Protein AF-W1XV60-F1 (afdb_monomer)

Structure (mmCIF, N/CA/C/O backbone):
data_AF-W1XV60-F1
#
_entry.id   AF-W1XV60-F1
#
loop_
_atom_site.group_PDB
_atom_site.id
_atom_site.type_symbol
_atom_site.label_atom_id
_atom_site.label_alt_id
_atom_site.label_comp_id
_atom_site.label_asym_id
_atom_site.label_entity_id
_atom_site.label_seq_id
_atom_site.pdbx_PDB_ins_code
_atom_site.Cartn_x
_atom_site.Cartn_y
_atom_site.Cartn_z
_atom_site.occupancy
_atom_site.B_iso_or_equiv
_atom_site.auth_seq_id
_atom_site.auth_comp_id
_atom_site.auth_asym_id
_atom_site.auth_atom_id
_atom_site.pdbx_PDB_model_num
ATOM 1 N N . ASP A 1 1 ? 16.098 1.272 -16.309 1.00 52.53 1 ASP A N 1
ATOM 2 C CA . ASP A 1 1 ? 15.803 2.420 -15.439 1.00 52.53 1 ASP A CA 1
ATOM 3 C C . ASP A 1 1 ? 15.064 3.522 -16.203 1.00 52.53 1 ASP A C 1
ATOM 5 O O . ASP A 1 1 ? 14.846 3.349 -17.403 1.00 52.53 1 ASP A O 1
ATOM 9 N N . LEU A 1 2 ? 14.637 4.602 -15.540 1.00 50.19 2 LEU A N 1
ATOM 10 C CA . LEU A 1 2 ? 14.174 5.832 -16.197 1.00 50.19 2 LEU A CA 1
ATOM 11 C C . LEU A 1 2 ? 15.352 6.527 -16.908 1.00 50.19 2 LEU A C 1
ATOM 13 O O . LEU A 1 2 ? 15.192 6.957 -18.051 1.00 50.19 2 LEU A O 1
ATOM 17 N N . GLU A 1 3 ? 16.545 6.513 -16.296 1.00 51.53 3 GLU A N 1
ATOM 18 C CA . GLU A 1 3 ? 17.813 6.931 -16.913 1.00 51.53 3 GLU A CA 1
ATOM 19 C C . GLU A 1 3 ? 18.117 6.170 -18.213 1.00 51.53 3 GLU A C 1
ATOM 21 O O . GLU A 1 3 ? 18.435 6.790 -19.222 1.00 51.53 3 GLU A O 1
ATOM 26 N N . ASP A 1 4 ? 17.958 4.841 -18.248 1.00 58.47 4 ASP A N 1
ATOM 27 C CA . ASP A 1 4 ? 18.224 4.060 -19.473 1.00 58.47 4 ASP A CA 1
ATOM 28 C C . ASP A 1 4 ? 17.246 4.402 -20.607 1.00 58.47 4 ASP A C 1
ATOM 30 O O . ASP A 1 4 ? 17.591 4.327 -21.786 1.00 58.47 4 ASP A O 1
ATOM 34 N N . TYR A 1 5 ? 16.009 4.782 -20.265 1.00 60.25 5 TYR A N 1
ATOM 35 C CA . TYR A 1 5 ? 15.025 5.249 -21.242 1.00 60.25 5 TYR A CA 1
ATOM 36 C C . TYR A 1 5 ? 15.366 6.649 -21.760 1.00 60.25 5 TYR A C 1
ATOM 38 O O . TYR A 1 5 ? 15.217 6.910 -22.953 1.00 60.25 5 TYR A O 1
ATOM 46 N N . GLN A 1 6 ? 15.869 7.531 -20.894 1.00 68.62 6 GLN A N 1
ATOM 47 C CA . GLN A 1 6 ? 16.383 8.840 -21.300 1.00 68.62 6 GLN A CA 1
ATOM 48 C C . GLN A 1 6 ? 17.635 8.718 -22.170 1.00 68.62 6 GLN A C 1
ATOM 50 O O . GLN A 1 6 ? 17.761 9.433 -23.166 1.00 68.62 6 GLN A O 1
ATOM 55 N N . GLN A 1 7 ? 18.528 7.786 -21.842 1.00 67.50 7 GLN A N 1
ATOM 56 C CA . GLN A 1 7 ? 19.720 7.510 -22.631 1.00 67.50 7 GLN A CA 1
ATOM 57 C C . GLN A 1 7 ? 19.340 6.938 -24.000 1.00 67.50 7 GLN A C 1
ATOM 59 O O . GLN A 1 7 ? 19.842 7.412 -25.013 1.00 67.50 7 GLN A O 1
ATOM 64 N N . TRP A 1 8 ? 18.373 6.015 -24.054 1.00 6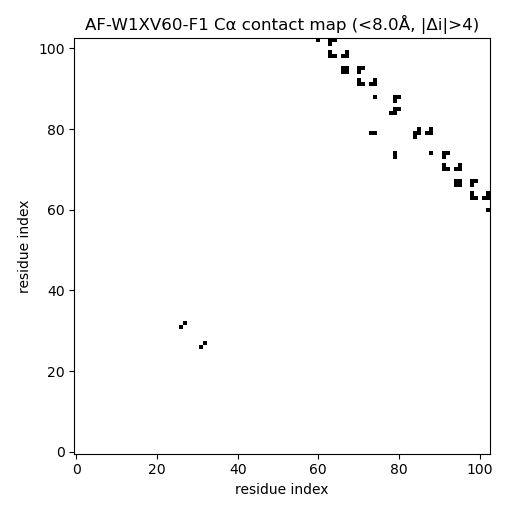9.69 8 TRP A N 1
ATOM 65 C CA . TRP A 1 8 ? 17.834 5.510 -25.319 1.00 69.69 8 TRP A CA 1
ATOM 66 C C . TRP A 1 8 ? 17.162 6.607 -26.149 1.00 69.69 8 TRP A C 1
ATOM 68 O O . TRP A 1 8 ? 17.441 6.705 -27.337 1.00 69.69 8 TRP A O 1
ATOM 78 N N . LEU A 1 9 ? 16.327 7.464 -25.550 1.00 66.38 9 LEU A N 1
ATOM 79 C CA . LEU A 1 9 ? 15.736 8.613 -26.249 1.00 66.38 9 LEU A CA 1
ATOM 80 C C . LEU A 1 9 ? 16.819 9.527 -26.824 1.00 66.38 9 LEU A C 1
ATOM 82 O O . LEU A 1 9 ? 16.723 9.944 -27.974 1.00 66.38 9 LEU A O 1
ATOM 86 N N . SER A 1 10 ? 17.868 9.785 -26.046 1.00 75.12 10 SER A N 1
ATOM 87 C CA . SER A 1 10 ? 19.003 10.601 -26.472 1.00 75.12 10 SER A CA 1
ATOM 88 C C . SER A 1 10 ? 19.787 9.942 -27.610 1.00 75.12 10 SER A C 1
ATOM 90 O O . SER A 1 10 ? 20.211 10.623 -28.541 1.00 75.12 10 SER A O 1
ATOM 92 N N . ASP A 1 11 ? 19.967 8.623 -27.568 1.00 70.44 11 ASP A N 1
ATOM 93 C CA . ASP A 1 11 ? 20.686 7.864 -28.593 1.00 70.44 11 ASP A CA 1
ATOM 94 C C . ASP A 1 11 ? 19.857 7.698 -29.878 1.00 70.44 11 ASP A C 1
ATOM 96 O O . ASP A 1 11 ? 20.413 7.779 -30.973 1.00 70.44 11 ASP A O 1
ATOM 100 N N . VAL A 1 12 ? 18.529 7.565 -29.771 1.00 68.88 12 VAL A N 1
ATOM 101 C CA . VAL A 1 12 ? 17.587 7.614 -30.904 1.00 68.88 12 VAL A CA 1
ATOM 102 C C . VAL A 1 12 ? 17.628 8.985 -31.568 1.00 68.88 12 VAL A C 1
ATOM 104 O O . VAL A 1 12 ? 17.787 9.071 -32.782 1.00 68.88 12 VAL A O 1
ATOM 107 N N . GLN A 1 13 ? 17.575 10.058 -30.780 1.00 68.31 13 GLN A N 1
ATOM 108 C CA . GLN A 1 13 ? 17.613 11.427 -31.291 1.00 68.31 13 GLN A CA 1
ATOM 109 C C . GLN A 1 13 ? 18.969 11.757 -31.938 1.00 68.31 13 GLN A C 1
ATOM 111 O O . GLN A 1 13 ? 19.035 12.432 -32.963 1.00 68.31 13 GLN A O 1
ATOM 116 N N . LYS A 1 14 ? 20.070 11.222 -31.393 1.00 71.25 14 LYS A N 1
ATOM 117 C CA . LYS A 1 14 ? 21.397 11.296 -32.025 1.00 71.25 14 LYS A CA 1
ATOM 118 C C . LYS A 1 14 ? 21.465 10.508 -33.329 1.00 71.25 14 LYS A C 1
ATOM 120 O O . LYS A 1 14 ? 22.116 10.970 -34.259 1.00 71.25 14 LYS A O 1
ATOM 125 N N . GLN A 1 15 ? 20.832 9.340 -33.403 1.00 63.16 15 GLN A N 1
ATOM 126 C CA . GLN A 1 15 ? 20.815 8.520 -34.613 1.00 63.16 15 GLN A CA 1
ATOM 127 C C . GLN A 1 15 ? 19.976 9.169 -35.728 1.00 63.16 15 GLN A C 1
ATOM 129 O O . GLN A 1 15 ? 20.401 9.134 -36.880 1.00 63.16 15 GLN A O 1
ATOM 134 N N . GLU A 1 16 ? 18.856 9.822 -35.393 1.00 61.28 16 GLU A N 1
ATOM 135 C CA . GLU A 1 16 ? 18.071 10.642 -36.333 1.00 61.28 16 GLU A CA 1
ATOM 136 C C . GLU A 1 16 ? 18.836 11.893 -36.798 1.00 61.28 16 GLU A C 1
ATOM 138 O O . GLU A 1 16 ? 18.784 12.244 -37.973 1.00 61.28 16 GLU A O 1
ATOM 143 N N . ASN A 1 17 ? 19.622 12.527 -35.922 1.00 60.06 17 ASN A N 1
ATOM 144 C CA . ASN A 1 17 ? 20.449 13.681 -36.297 1.00 60.06 17 ASN A CA 1
ATOM 145 C C . ASN A 1 17 ? 21.735 13.309 -37.067 1.00 60.06 17 ASN A C 1
ATOM 147 O O . ASN A 1 17 ? 22.366 14.184 -37.652 1.00 60.06 17 ASN A O 1
ATOM 151 N N . GLN A 1 18 ? 22.160 12.040 -37.063 1.00 57.50 18 GLN A N 1
ATOM 152 C CA . GLN A 1 18 ? 23.377 11.580 -37.752 1.00 57.50 18 GLN A CA 1
ATOM 153 C C . GLN A 1 18 ? 23.149 11.159 -39.209 1.00 57.50 18 GLN A C 1
ATOM 155 O O . GLN A 1 18 ? 24.119 10.921 -39.927 1.00 57.50 18 GLN A O 1
ATOM 160 N N . THR A 1 19 ? 21.901 11.075 -39.679 1.00 52.50 19 THR A N 1
ATOM 161 C CA . THR A 1 19 ? 21.607 10.731 -41.081 1.00 52.50 19 THR A CA 1
ATOM 162 C C . THR A 1 19 ? 21.943 11.828 -42.099 1.00 52.50 19 THR A C 1
ATOM 164 O O . THR A 1 19 ? 21.920 11.532 -43.292 1.00 52.50 19 THR A O 1
ATOM 167 N N . ASP A 1 20 ? 22.326 13.034 -41.660 1.00 53.81 20 ASP A N 1
ATOM 168 C CA . ASP A 1 20 ? 22.636 14.169 -42.546 1.00 53.81 20 ASP A CA 1
ATOM 169 C C . ASP A 1 20 ? 24.128 14.328 -42.924 1.00 53.81 20 ASP A C 1
ATOM 171 O O . ASP A 1 20 ? 24.431 15.049 -43.873 1.00 53.81 20 ASP A O 1
ATOM 175 N N . GLU A 1 21 ? 25.081 13.627 -42.285 1.00 52.25 21 GLU A N 1
ATOM 176 C CA . GLU A 1 21 ? 26.520 13.773 -42.597 1.00 52.25 21 GLU A CA 1
ATOM 177 C C . GLU A 1 21 ? 27.254 12.435 -42.874 1.00 52.25 21 GLU A C 1
ATOM 179 O O . GLU A 1 21 ? 27.743 11.750 -41.979 1.00 52.25 21 GLU A O 1
ATOM 184 N N . ALA A 1 22 ? 27.426 12.152 -44.174 1.00 45.09 22 ALA A N 1
ATOM 185 C CA . ALA A 1 22 ? 28.423 11.279 -44.826 1.00 45.09 22 ALA A CA 1
ATOM 186 C C . ALA A 1 22 ? 28.241 9.729 -44.835 1.00 45.09 22 ALA A C 1
ATOM 188 O O . ALA A 1 22 ? 27.803 9.110 -43.864 1.00 45.09 22 ALA A O 1
ATOM 189 N N . PRO A 1 23 ? 28.635 9.045 -45.942 1.00 51.44 23 PRO A N 1
ATOM 190 C CA . PRO A 1 23 ? 28.340 7.630 -46.160 1.00 51.44 23 PRO A CA 1
ATOM 191 C C . PRO A 1 23 ? 29.400 6.706 -45.532 1.00 51.44 23 PRO A C 1
ATOM 193 O O . PRO A 1 23 ? 30.561 6.692 -45.936 1.00 51.44 23 PRO A O 1
ATOM 196 N N . LYS A 1 24 ? 28.991 5.864 -44.575 1.00 48.97 24 LYS A N 1
ATOM 197 C CA . LYS A 1 24 ? 29.745 4.673 -44.138 1.00 48.97 24 LYS A CA 1
ATOM 198 C C . LYS A 1 24 ? 28.968 3.413 -44.524 1.00 48.97 24 LYS A C 1
ATOM 200 O O . LYS A 1 24 ? 27.953 3.093 -43.907 1.00 48.97 24 LYS A O 1
ATOM 205 N N . GLU A 1 25 ? 29.472 2.678 -45.515 1.00 48.69 25 GLU A N 1
ATOM 206 C CA . GLU A 1 25 ? 28.798 1.548 -46.185 1.00 48.69 25 GLU A CA 1
ATOM 207 C C . GLU A 1 25 ? 28.449 0.328 -45.310 1.00 48.69 25 GLU A C 1
ATOM 209 O O . GLU A 1 25 ? 27.769 -0.573 -45.782 1.00 48.69 25 GLU A O 1
ATOM 214 N N . ASN A 1 26 ? 28.814 0.283 -44.025 1.00 53.81 26 ASN A N 1
ATOM 215 C CA . ASN A 1 26 ? 28.497 -0.867 -43.162 1.00 53.81 26 ASN A CA 1
ATOM 216 C C . ASN A 1 26 ? 27.729 -0.535 -41.874 1.00 53.81 26 ASN A C 1
ATOM 218 O O . ASN A 1 26 ? 27.381 -1.447 -41.126 1.00 53.81 26 ASN A O 1
ATOM 222 N N . ALA A 1 27 ? 27.390 0.735 -41.629 1.00 53.47 27 ALA A N 1
ATOM 223 C CA . ALA A 1 27 ? 26.568 1.129 -40.476 1.00 53.47 27 ALA A CA 1
ATOM 224 C C . ALA A 1 27 ? 25.056 0.914 -40.712 1.00 53.47 27 ALA A C 1
ATOM 226 O O . ALA A 1 27 ? 24.283 0.815 -39.766 1.00 53.47 27 ALA A O 1
ATOM 227 N N . ASN A 1 28 ? 24.640 0.789 -41.977 1.00 56.28 28 ASN A N 1
ATOM 228 C CA . ASN A 1 28 ? 23.243 0.671 -42.408 1.00 56.28 28 ASN A CA 1
ATOM 229 C C . ASN A 1 28 ? 22.884 -0.720 -42.968 1.00 56.28 28 ASN A C 1
ATOM 231 O O . ASN A 1 28 ? 21.911 -0.862 -43.709 1.00 56.28 28 ASN A O 1
ATOM 235 N N . SER A 1 29 ? 23.654 -1.764 -42.640 1.00 65.75 29 SER A N 1
ATOM 236 C CA . SER A 1 29 ? 23.340 -3.114 -43.117 1.00 65.75 29 SER A CA 1
ATOM 237 C C . SER A 1 29 ? 22.057 -3.647 -42.460 1.00 65.75 29 SER A C 1
ATOM 239 O O . SER A 1 29 ? 21.775 -3.399 -41.284 1.00 65.75 29 SER A O 1
ATOM 241 N N . ALA A 1 30 ? 21.259 -4.415 -43.210 1.00 70.00 30 ALA A N 1
ATOM 242 C CA . ALA A 1 30 ? 20.044 -5.052 -42.687 1.00 70.00 30 ALA A CA 1
ATOM 243 C C . ALA A 1 30 ? 20.331 -5.937 -41.456 1.00 70.00 30 ALA A C 1
ATOM 245 O O . ALA A 1 30 ? 19.494 -6.057 -40.560 1.00 70.00 30 ALA A O 1
ATOM 246 N N . GLN A 1 31 ? 21.541 -6.500 -41.394 1.00 69.00 31 GLN A N 1
ATOM 247 C CA . GLN A 1 31 ? 22.035 -7.284 -40.269 1.00 69.00 31 GLN A CA 1
ATOM 248 C C . GLN A 1 31 ? 22.229 -6.420 -39.012 1.00 69.00 31 GLN A C 1
ATOM 250 O O . GLN A 1 31 ? 21.725 -6.781 -37.951 1.00 69.00 31 GLN A O 1
ATOM 255 N N . ALA A 1 32 ? 22.848 -5.239 -39.140 1.00 71.44 32 ALA A N 1
ATOM 256 C CA . ALA A 1 32 ? 23.024 -4.302 -38.028 1.00 71.44 32 ALA A CA 1
ATOM 257 C C . ALA A 1 32 ? 21.677 -3.845 -37.439 1.00 71.44 32 ALA A C 1
ATOM 259 O O . ALA A 1 32 ? 21.501 -3.849 -36.221 1.00 71.44 32 ALA A O 1
ATOM 260 N N . ARG A 1 33 ? 20.686 -3.554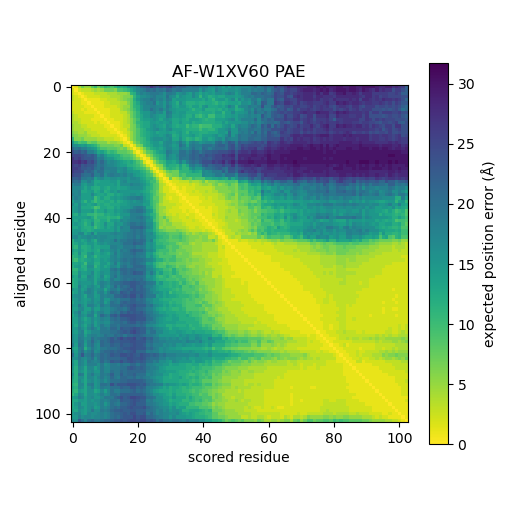 -38.295 1.00 73.31 33 ARG A N 1
ATOM 261 C CA . ARG A 1 33 ? 19.323 -3.181 -37.865 1.00 73.31 33 ARG A CA 1
ATOM 262 C C . ARG A 1 33 ? 18.589 -4.329 -37.160 1.00 73.31 33 ARG A C 1
ATOM 264 O O . ARG A 1 33 ? 17.841 -4.100 -36.210 1.00 73.31 33 ARG A O 1
ATOM 271 N N . LYS A 1 34 ? 18.793 -5.572 -37.608 1.00 75.50 34 LYS A N 1
ATOM 272 C CA . LYS A 1 34 ? 18.200 -6.770 -36.991 1.00 75.50 34 LYS A CA 1
ATOM 273 C C . LYS A 1 34 ? 18.816 -7.065 -35.621 1.00 75.50 34 LYS A C 1
ATOM 275 O O . LYS A 1 34 ? 18.080 -7.325 -34.670 1.00 75.50 34 LYS A O 1
ATOM 280 N N . ASP A 1 35 ? 20.138 -6.971 -35.508 1.00 73.56 35 ASP A N 1
ATOM 281 C CA . ASP A 1 35 ? 20.858 -7.187 -34.249 1.00 73.56 35 ASP A CA 1
ATOM 282 C C . ASP A 1 35 ? 20.615 -6.055 -33.239 1.00 73.56 35 ASP A C 1
ATOM 284 O O . ASP A 1 35 ? 20.585 -6.298 -32.031 1.00 73.56 35 ASP A O 1
ATOM 288 N N . GLN A 1 36 ? 20.380 -4.827 -33.710 1.00 71.69 36 GLN A N 1
ATOM 289 C CA . GLN A 1 36 ? 19.918 -3.715 -32.877 1.00 71.69 36 GLN A CA 1
ATOM 290 C C . GLN A 1 36 ? 18.521 -3.995 -32.306 1.00 71.69 36 GLN A C 1
ATOM 292 O O . GLN A 1 36 ? 18.363 -4.016 -31.087 1.00 71.69 36 GLN A O 1
ATOM 297 N N . LYS A 1 37 ? 17.538 -4.342 -33.150 1.00 76.94 37 LYS A N 1
ATOM 298 C CA . LYS A 1 37 ? 16.185 -4.708 -32.686 1.00 76.94 37 LYS A CA 1
ATOM 299 C C . LYS A 1 37 ? 16.180 -5.882 -31.706 1.00 76.94 37 LYS A C 1
ATOM 301 O O . LYS A 1 37 ? 15.381 -5.890 -30.772 1.00 76.94 37 LYS A O 1
ATOM 306 N N . ARG A 1 38 ? 17.051 -6.880 -31.901 1.00 78.50 38 ARG A N 1
ATOM 307 C CA . ARG A 1 38 ? 17.158 -8.024 -30.980 1.00 78.50 38 ARG A CA 1
ATOM 308 C C . ARG A 1 38 ? 17.661 -7.587 -29.606 1.00 78.50 38 ARG A C 1
ATOM 310 O O . ARG A 1 38 ? 17.043 -7.939 -28.606 1.00 78.50 38 ARG A O 1
ATOM 317 N N . ARG A 1 39 ? 18.725 -6.778 -29.569 1.00 71.62 39 ARG A N 1
ATOM 318 C CA . ARG A 1 39 ? 19.266 -6.223 -28.320 1.00 71.62 39 ARG A CA 1
ATOM 319 C C . ARG A 1 39 ? 18.260 -5.317 -27.615 1.00 71.62 39 ARG A C 1
ATOM 321 O O . ARG A 1 39 ? 18.114 -5.421 -26.406 1.00 71.62 39 ARG A O 1
ATOM 328 N N . GLU A 1 40 ? 17.511 -4.498 -28.350 1.00 71.38 40 GLU A N 1
ATOM 329 C CA . GLU A 1 40 ? 16.437 -3.660 -27.796 1.00 71.38 40 GLU A CA 1
ATOM 330 C C . GLU A 1 40 ? 15.290 -4.490 -27.198 1.00 71.38 40 GLU A C 1
ATOM 332 O O . GLU A 1 40 ? 14.761 -4.153 -26.137 1.00 71.38 40 GLU A O 1
ATOM 337 N N . ALA A 1 41 ? 14.905 -5.591 -27.851 1.00 73.31 41 ALA A N 1
ATOM 338 C CA . ALA A 1 41 ? 13.890 -6.504 -27.332 1.00 73.31 41 ALA A CA 1
ATOM 339 C C . ALA A 1 41 ? 14.369 -7.232 -26.064 1.00 73.31 41 ALA A C 1
ATOM 341 O O . ALA A 1 41 ? 13.613 -7.314 -25.097 1.00 73.31 41 ALA A O 1
ATOM 342 N N . GLU A 1 42 ? 15.623 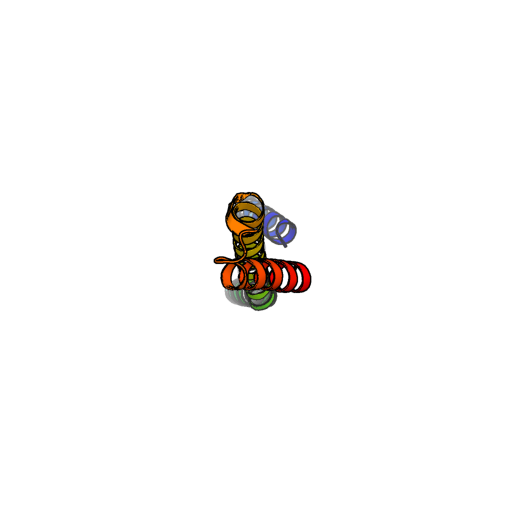-7.698 -26.031 1.00 75.38 42 GLU A N 1
ATOM 343 C CA . GLU A 1 42 ? 16.238 -8.305 -24.840 1.00 75.38 42 GLU A CA 1
ATOM 344 C C . GLU A 1 42 ? 16.370 -7.305 -23.686 1.00 75.38 42 GLU A C 1
ATOM 346 O O . GLU A 1 42 ? 15.990 -7.619 -22.557 1.00 75.38 42 GLU A O 1
ATOM 351 N N . LEU A 1 43 ? 16.834 -6.085 -23.964 1.00 69.38 43 LEU A N 1
ATOM 352 C CA . LEU A 1 43 ? 16.943 -5.004 -22.980 1.00 69.38 43 LEU A CA 1
ATOM 353 C C . LEU A 1 43 ? 15.579 -4.604 -22.421 1.00 69.38 43 LEU A C 1
ATOM 355 O O . LEU A 1 43 ? 15.463 -4.323 -21.233 1.00 69.38 43 LEU A O 1
ATOM 359 N N . ARG A 1 44 ? 14.523 -4.614 -23.245 1.00 72.69 44 ARG A N 1
ATOM 360 C CA . ARG A 1 44 ? 13.157 -4.359 -22.774 1.00 72.69 44 ARG A CA 1
ATOM 361 C C . ARG A 1 44 ? 12.583 -5.548 -22.006 1.00 72.69 44 ARG A C 1
ATOM 363 O O . ARG A 1 44 ? 11.760 -5.315 -21.129 1.00 72.69 44 ARG A O 1
ATOM 370 N N . ALA A 1 45 ? 12.978 -6.785 -22.305 1.00 72.25 45 ALA A N 1
ATOM 371 C CA . ALA A 1 45 ? 12.463 -7.983 -21.641 1.00 72.25 45 ALA A CA 1
ATOM 372 C C . ALA A 1 45 ? 13.037 -8.183 -20.228 1.00 72.25 45 ALA A C 1
ATOM 374 O O . ALA A 1 45 ? 12.289 -8.550 -19.324 1.00 72.25 45 ALA A O 1
ATOM 375 N N . GLN A 1 46 ? 14.323 -7.890 -20.018 1.00 70.44 46 GLN A N 1
ATOM 376 C CA . GLN A 1 46 ? 15.003 -8.049 -18.723 1.00 70.44 46 GLN A CA 1
ATOM 377 C C . GLN A 1 46 ? 14.332 -7.318 -17.536 1.00 70.44 46 GLN A C 1
ATOM 379 O O . GLN A 1 46 ? 14.165 -7.938 -16.487 1.00 70.44 46 GLN A O 1
ATOM 384 N N . PRO A 1 47 ? 13.880 -6.052 -17.655 1.00 80.12 47 PRO A N 1
ATOM 385 C CA . PRO A 1 47 ? 13.246 -5.333 -16.549 1.00 80.12 47 PRO A CA 1
ATOM 386 C C . PRO A 1 47 ? 11.748 -5.625 -16.391 1.00 80.12 47 PRO A C 1
ATOM 388 O O . PRO A 1 47 ? 11.162 -5.218 -15.393 1.00 80.12 47 PRO A O 1
ATOM 391 N N . GLN A 1 48 ? 11.090 -6.299 -17.342 1.00 80.44 48 GLN A N 1
ATOM 392 C CA . GLN A 1 48 ? 9.653 -6.607 -17.255 1.00 80.44 48 GLN A CA 1
ATOM 393 C C . GLN A 1 48 ? 9.251 -7.390 -15.997 1.00 80.44 48 GLN A C 1
ATOM 395 O O . GLN A 1 48 ? 8.275 -6.982 -15.368 1.00 80.44 48 GLN A O 1
ATOM 400 N N . PRO A 1 49 ? 9.939 -8.481 -15.598 1.00 87.25 49 PRO A N 1
ATOM 401 C CA . PRO A 1 49 ? 9.584 -9.194 -14.372 1.00 87.25 49 PRO A CA 1
ATOM 402 C C . PRO A 1 49 ? 9.723 -8.306 -13.132 1.00 87.25 49 PRO A C 1
ATOM 404 O O . PRO A 1 49 ? 8.824 -8.291 -12.300 1.00 87.25 49 PRO A O 1
ATOM 407 N N . LEU A 1 50 ? 10.784 -7.498 -13.055 1.00 84.94 50 LEU A N 1
ATOM 408 C CA . LEU A 1 50 ? 11.009 -6.585 -11.933 1.00 84.94 50 LEU A CA 1
ATOM 409 C C . LEU A 1 50 ? 9.963 -5.466 -11.887 1.00 84.94 50 LEU A C 1
ATOM 411 O O . LEU A 1 50 ? 9.427 -5.177 -10.828 1.00 84.94 50 LEU A O 1
ATOM 415 N N . ARG A 1 51 ? 9.600 -4.880 -13.034 1.00 85.56 51 ARG A N 1
ATOM 416 C CA . ARG A 1 51 ? 8.530 -3.869 -13.121 1.00 85.56 51 ARG A CA 1
ATOM 417 C C . ARG A 1 51 ? 7.172 -4.426 -12.711 1.00 85.56 51 ARG A C 1
ATOM 419 O O . ARG A 1 51 ? 6.404 -3.733 -12.054 1.00 85.56 51 ARG A O 1
ATOM 426 N N . LYS A 1 52 ? 6.869 -5.669 -13.097 1.00 88.75 52 LYS A N 1
ATOM 427 C CA . LYS A 1 52 ? 5.648 -6.355 -12.658 1.00 88.75 52 LYS A CA 1
ATOM 428 C C . LYS A 1 52 ? 5.656 -6.592 -11.154 1.00 88.75 52 LYS A C 1
ATOM 430 O O . LYS A 1 52 ? 4.619 -6.409 -10.529 1.00 88.75 52 LYS A O 1
ATOM 435 N N . GLU A 1 53 ? 6.802 -6.969 -10.595 1.00 91.69 53 GLU A N 1
ATOM 436 C CA . GLU A 1 53 ? 6.939 -7.195 -9.160 1.00 91.69 53 GLU A CA 1
ATOM 437 C C . GLU A 1 53 ? 6.810 -5.894 -8.364 1.00 91.69 53 GLU A C 1
ATOM 439 O O . GLU A 1 53 ? 6.055 -5.855 -7.400 1.00 91.69 53 GLU A O 1
ATOM 444 N N . ILE A 1 54 ? 7.429 -4.804 -8.825 1.00 88.25 54 ILE A N 1
ATOM 445 C CA . ILE A 1 54 ? 7.247 -3.464 -8.249 1.00 88.25 54 ILE A CA 1
ATOM 446 C C . ILE A 1 54 ? 5.766 -3.078 -8.274 1.00 88.25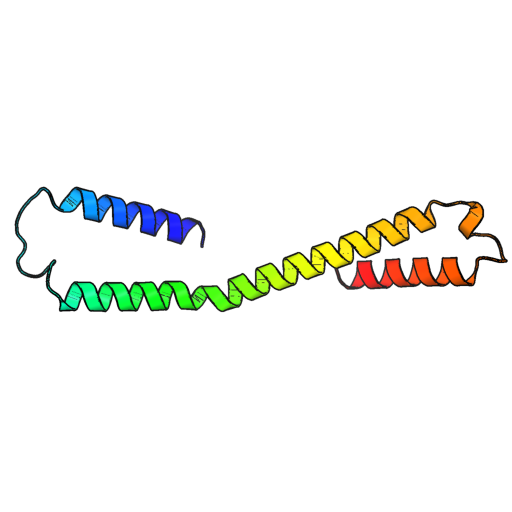 54 ILE A C 1
ATOM 448 O O . ILE A 1 54 ? 5.198 -2.804 -7.226 1.00 88.25 54 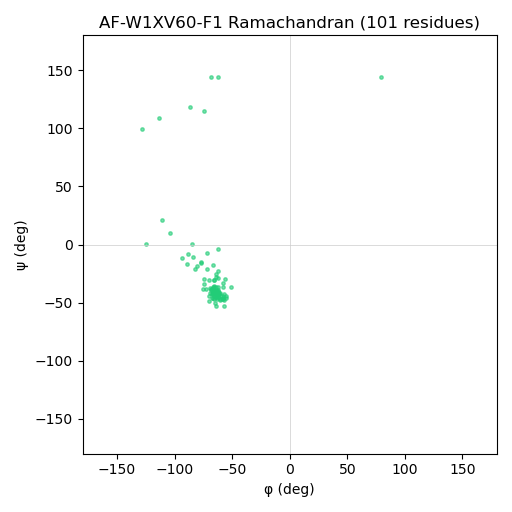ILE A O 1
ATOM 452 N N . ALA A 1 55 ? 5.101 -3.165 -9.430 1.00 91.94 55 ALA A N 1
ATOM 453 C CA . ALA A 1 55 ? 3.680 -2.827 -9.539 1.00 91.94 55 ALA A CA 1
ATOM 454 C C . ALA A 1 55 ? 2.772 -3.731 -8.680 1.00 91.94 55 ALA A C 1
ATOM 456 O O . ALA A 1 55 ? 1.688 -3.321 -8.261 1.00 91.94 55 ALA A O 1
ATOM 457 N N . ARG A 1 56 ? 3.177 -4.985 -8.437 1.00 95.31 56 ARG A N 1
ATOM 458 C CA . ARG A 1 56 ? 2.479 -5.905 -7.531 1.00 95.31 56 ARG A CA 1
ATOM 459 C C . ARG A 1 56 ? 2.639 -5.453 -6.080 1.00 95.31 56 ARG A C 1
ATOM 461 O O . ARG A 1 56 ? 1.636 -5.368 -5.377 1.00 95.31 56 ARG A O 1
ATOM 468 N N . LEU A 1 57 ? 3.869 -5.158 -5.666 1.00 94.69 57 LEU A N 1
ATOM 469 C CA . LEU A 1 57 ? 4.202 -4.693 -4.320 1.00 94.69 57 LEU A CA 1
ATOM 470 C C . LEU A 1 57 ? 3.572 -3.328 -4.023 1.00 94.69 57 LEU A C 1
ATOM 472 O O . LEU A 1 57 ? 2.998 -3.156 -2.957 1.00 94.69 57 LEU A O 1
ATOM 476 N N . GLU A 1 58 ? 3.573 -2.396 -4.976 1.00 95.62 58 GLU A N 1
ATOM 477 C CA . GLU A 1 58 ? 2.902 -1.094 -4.848 1.00 95.62 58 GLU A CA 1
ATOM 478 C C . GLU A 1 58 ? 1.403 -1.258 -4.571 1.00 95.62 58 GLU A C 1
ATOM 480 O O . GLU A 1 58 ? 0.872 -0.658 -3.639 1.00 95.62 58 GLU A O 1
ATOM 485 N N . LYS A 1 59 ? 0.720 -2.136 -5.319 1.00 96.31 59 LYS A N 1
ATOM 486 C CA . LYS A 1 59 ? -0.698 -2.448 -5.074 1.00 96.31 59 LYS A CA 1
ATOM 487 C C . LYS A 1 59 ? -0.931 -3.115 -3.723 1.00 96.31 59 LYS A C 1
ATOM 489 O O . LYS A 1 59 ? -1.966 -2.892 -3.098 1.00 96.31 59 LYS A O 1
ATOM 494 N N . GLU A 1 60 ? -0.011 -3.972 -3.294 1.00 96.06 60 GLU A N 1
ATOM 495 C CA . GLU A 1 60 ? -0.088 -4.630 -1.992 1.00 96.06 60 GLU A CA 1
ATOM 496 C C . GLU A 1 60 ? 0.070 -3.613 -0.856 1.00 96.06 60 GLU A C 1
ATOM 498 O O . GLU A 1 60 ? -0.772 -3.574 0.041 1.00 96.06 60 GLU A O 1
ATOM 503 N N . MET A 1 61 ? 1.049 -2.712 -0.957 1.00 96.56 61 MET A N 1
ATOM 504 C CA . MET A 1 61 ? 1.228 -1.598 -0.027 1.00 96.56 61 MET A CA 1
ATOM 505 C C . MET A 1 61 ? 0.011 -0.671 0.005 1.00 96.56 61 MET A C 1
ATOM 507 O O . MET A 1 61 ? -0.436 -0.286 1.083 1.00 96.56 61 MET A O 1
ATOM 511 N N . GLU A 1 62 ? -0.551 -0.311 -1.150 1.00 97.00 62 GLU A N 1
ATOM 512 C CA . GLU A 1 62 ? -1.741 0.544 -1.222 1.00 97.00 62 GLU A CA 1
ATOM 513 C C . GLU A 1 62 ? -2.947 -0.124 -0.548 1.00 97.00 62 GLU A C 1
ATOM 515 O O . GLU A 1 62 ? -3.645 0.497 0.256 1.00 97.00 62 GLU A O 1
ATOM 520 N N . LYS A 1 63 ? -3.147 -1.425 -0.790 1.00 96.38 63 LYS A N 1
ATOM 521 C CA . LYS A 1 63 ? -4.195 -2.210 -0.131 1.00 96.38 63 LYS A CA 1
ATOM 522 C C . LYS A 1 63 ? -4.011 -2.248 1.387 1.00 96.38 63 LYS A C 1
ATOM 524 O O . LYS A 1 63 ? -4.988 -2.059 2.112 1.00 96.38 63 LYS A O 1
ATOM 529 N N . LEU A 1 64 ? -2.798 -2.512 1.870 1.00 96.44 64 LEU A N 1
ATOM 530 C CA . LEU A 1 64 ? -2.511 -2.584 3.305 1.00 96.44 64 LEU A CA 1
ATOM 531 C C . LEU A 1 64 ? -2.693 -1.221 3.979 1.00 96.44 64 LEU A C 1
ATOM 533 O O . LEU A 1 64 ? -3.316 -1.149 5.036 1.00 96.44 64 LEU A O 1
ATOM 537 N N . ASN A 1 65 ? -2.257 -0.136 3.335 1.00 96.31 65 ASN A N 1
ATOM 538 C CA . ASN A 1 65 ? -2.498 1.224 3.819 1.00 96.31 65 ASN A CA 1
ATOM 539 C C . ASN A 1 65 ? -3.993 1.560 3.879 1.00 96.31 65 ASN A C 1
ATOM 541 O O . ASN A 1 65 ? -4.451 2.114 4.875 1.00 96.31 65 ASN A O 1
ATOM 545 N N . ALA A 1 66 ? -4.779 1.182 2.867 1.00 96.56 66 ALA A N 1
ATOM 546 C CA . ALA A 1 66 ? -6.227 1.388 2.885 1.00 96.56 66 ALA A CA 1
ATOM 547 C C . ALA A 1 66 ? -6.910 0.594 4.014 1.00 96.56 66 ALA A C 1
ATOM 549 O O . ALA A 1 66 ? -7.781 1.115 4.712 1.00 96.56 66 ALA A O 1
ATOM 550 N N . GLN A 1 67 ? -6.493 -0.658 4.234 1.00 95.44 67 GLN A N 1
ATOM 551 C CA . GLN A 1 67 ? -6.988 -1.480 5.342 1.00 95.44 67 GLN A CA 1
ATOM 552 C C . GLN A 1 67 ? -6.622 -0.897 6.706 1.00 95.44 67 GLN A C 1
ATOM 554 O O . GLN A 1 67 ? -7.441 -0.959 7.625 1.00 95.44 67 GLN A O 1
ATOM 559 N N . LEU A 1 68 ? -5.411 -0.353 6.828 1.00 96.81 68 LEU A N 1
ATOM 560 C CA . LEU A 1 68 ? -4.932 0.302 8.032 1.00 96.81 68 LEU A CA 1
ATOM 561 C C . LEU A 1 68 ? -5.739 1.572 8.325 1.00 96.81 68 LEU A C 1
ATOM 563 O O . LEU A 1 68 ? -6.266 1.704 9.426 1.00 96.81 68 LEU A O 1
ATOM 567 N N . ALA A 1 69 ? -5.904 2.445 7.329 1.00 97.19 69 ALA A N 1
ATOM 568 C CA . ALA A 1 69 ? -6.675 3.678 7.456 1.00 97.19 69 ALA A CA 1
ATOM 569 C C . ALA A 1 69 ? -8.127 3.401 7.873 1.00 97.19 69 ALA A C 1
ATOM 571 O O . ALA A 1 69 ? -8.634 4.031 8.795 1.00 97.19 69 ALA A O 1
ATOM 572 N N . GLN A 1 70 ? -8.772 2.398 7.267 1.00 95.00 70 GLN A N 1
ATOM 573 C CA . GLN A 1 70 ? -10.131 1.999 7.638 1.00 95.00 70 GLN A CA 1
ATOM 574 C C . GLN A 1 70 ? -10.218 1.489 9.086 1.00 95.00 70 GLN A C 1
ATOM 576 O O . GLN A 1 70 ? -11.189 1.771 9.788 1.00 95.00 70 GLN A O 1
ATOM 581 N N . ALA A 1 71 ? -9.235 0.705 9.535 1.00 95.38 71 ALA A N 1
ATOM 582 C CA . ALA A 1 71 ? -9.206 0.221 10.911 1.00 95.38 71 ALA A CA 1
ATOM 583 C C . ALA A 1 71 ? -8.989 1.375 11.901 1.00 95.38 71 ALA A C 1
ATOM 585 O O . ALA A 1 71 ? -9.644 1.415 12.938 1.00 95.38 71 ALA A O 1
ATOM 586 N N . GLU A 1 72 ? -8.112 2.325 11.576 1.00 95.25 72 GLU A N 1
ATOM 587 C CA . GLU A 1 72 ? -7.826 3.493 12.415 1.00 95.25 72 GLU A CA 1
ATOM 588 C C . GLU A 1 72 ? -9.003 4.470 12.487 1.00 95.25 72 GLU A C 1
ATOM 590 O O . GLU A 1 72 ? -9.309 4.959 13.572 1.00 95.25 72 GLU A O 1
ATOM 595 N N . GLU A 1 73 ? -9.725 4.677 11.383 1.00 95.94 73 GLU A N 1
ATOM 596 C CA . GLU A 1 73 ? -10.970 5.452 11.367 1.00 95.94 73 GLU A CA 1
ATOM 597 C C . GLU A 1 73 ? -12.010 4.849 12.320 1.00 95.94 73 GLU A C 1
ATOM 599 O O . GLU A 1 73 ? -12.566 5.553 13.162 1.00 95.94 73 GLU A O 1
ATOM 604 N N . LYS A 1 74 ? -12.212 3.525 12.262 1.00 93.50 74 LYS A N 1
ATOM 605 C CA . LYS A 1 74 ? -13.128 2.825 13.175 1.00 93.50 74 LYS A CA 1
ATOM 606 C C . LYS A 1 74 ? -12.665 2.877 14.626 1.00 93.50 74 LYS A C 1
ATOM 608 O O . LYS A 1 74 ? -13.483 3.067 15.514 1.00 93.50 74 LYS A O 1
ATOM 613 N N . LEU A 1 75 ? -11.368 2.720 14.886 1.00 94.44 75 LEU A N 1
ATOM 614 C CA . LEU A 1 75 ? -10.817 2.793 16.245 1.00 94.44 75 LEU A CA 1
ATOM 615 C C . LEU A 1 75 ? -10.923 4.195 16.864 1.00 94.44 75 LEU A C 1
ATOM 617 O O . LEU A 1 75 ? -10.819 4.314 18.087 1.00 94.44 75 LEU A O 1
ATOM 621 N N . GLY A 1 76 ? -11.141 5.228 16.044 1.00 93.00 76 GLY A N 1
ATOM 622 C CA . GLY A 1 76 ? -11.465 6.585 16.482 1.00 93.00 76 GLY A CA 1
ATOM 623 C C . GLY A 1 76 ? -12.915 6.777 16.945 1.00 93.00 76 GLY A C 1
ATOM 624 O O . GLY A 1 76 ? -13.195 7.764 17.624 1.00 93.00 76 GLY A O 1
ATOM 625 N N . ASP A 1 77 ? -13.827 5.852 16.628 1.00 94.19 77 ASP A N 1
ATOM 626 C CA . ASP A 1 77 ? -15.213 5.878 17.106 1.00 94.19 77 ASP A CA 1
ATOM 627 C C . ASP A 1 77 ? -15.280 5.467 18.587 1.00 94.19 77 ASP A C 1
ATOM 629 O O . ASP A 1 77 ? -15.000 4.324 18.955 1.00 94.19 77 ASP A O 1
ATOM 633 N N . SER A 1 78 ? -15.687 6.395 19.456 1.00 91.38 78 SER A N 1
ATOM 634 C CA . SER A 1 78 ? -15.824 6.138 20.893 1.00 91.38 78 SER A CA 1
ATOM 635 C C . SER A 1 78 ? -16.889 5.089 21.225 1.00 91.38 78 SER A C 1
ATOM 637 O O . SER A 1 78 ? -16.759 4.401 22.238 1.00 91.38 78 SER A O 1
ATOM 639 N N . GLU A 1 79 ? -17.921 4.931 20.389 1.00 93.12 79 GLU A N 1
ATOM 640 C CA . GLU A 1 79 ?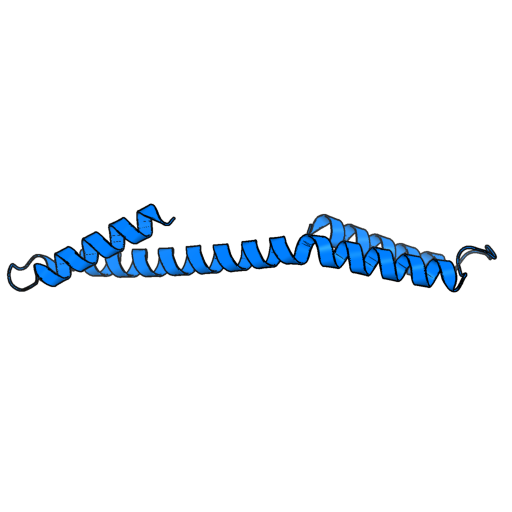 -18.972 3.931 20.607 1.00 93.12 79 GLU A CA 1
ATOM 641 C C . GLU A 1 79 ? -18.468 2.503 20.359 1.00 93.12 79 GLU A C 1
ATOM 643 O O . GLU A 1 79 ? -19.039 1.548 20.886 1.00 93.12 79 GLU A O 1
ATOM 648 N N . LEU A 1 80 ? -17.375 2.326 19.603 1.00 93.19 80 LEU A N 1
ATOM 649 C CA . LEU A 1 80 ? -16.791 1.010 19.315 1.00 93.19 80 LEU A CA 1
ATOM 650 C C . LEU A 1 80 ? -16.306 0.289 20.582 1.00 93.19 80 LEU A C 1
ATOM 652 O O . LEU A 1 80 ? -16.201 -0.938 20.607 1.00 93.19 80 LEU A O 1
ATOM 656 N N . TYR A 1 81 ? -16.030 1.042 21.645 1.00 94.19 81 TYR A N 1
ATOM 657 C CA . TYR A 1 81 ? -15.554 0.516 22.922 1.00 94.19 81 TYR A CA 1
ATOM 658 C C . TYR A 1 81 ? -16.685 0.045 23.849 1.00 94.19 81 TYR A C 1
ATOM 660 O O . TYR A 1 81 ? -16.409 -0.440 24.949 1.00 94.19 81 TYR A O 1
ATOM 668 N N . ASP A 1 82 ? -17.945 0.141 23.416 1.00 95.19 82 ASP A N 1
ATOM 669 C CA . ASP A 1 82 ? -19.074 -0.447 24.129 1.00 95.19 82 ASP A CA 1
ATOM 670 C C . ASP A 1 82 ? -18.944 -1.983 24.209 1.00 95.19 82 ASP A C 1
ATOM 672 O O . ASP A 1 82 ? -18.484 -2.654 23.278 1.00 95.19 82 ASP A O 1
ATOM 676 N N . GLN A 1 83 ? -19.377 -2.577 25.326 1.00 92.06 83 GLN A N 1
ATOM 677 C CA . GLN A 1 83 ? -19.319 -4.030 25.525 1.00 92.06 83 GLN A CA 1
ATOM 678 C C . GLN A 1 83 ? -20.079 -4.811 24.447 1.00 92.06 83 GLN A C 1
ATOM 680 O O . GLN A 1 83 ? -19.641 -5.900 24.065 1.00 92.06 83 GLN A O 1
ATOM 685 N N . SER A 1 84 ? -21.177 -4.256 23.930 1.00 94.44 84 SER A N 1
ATOM 686 C CA . SER A 1 84 ? -21.963 -4.843 22.840 1.00 94.44 84 SER A CA 1
ATOM 687 C C . SER A 1 84 ? -21.185 -4.939 21.522 1.00 94.44 84 SER A C 1
ATOM 689 O O . SER A 1 84 ? -21.449 -5.836 20.721 1.00 94.44 84 SER A O 1
ATOM 691 N N . ARG A 1 85 ? -20.174 -4.081 21.319 1.00 94.62 85 ARG A N 1
ATOM 692 C CA . ARG A 1 85 ? -19.352 -3.998 20.099 1.00 94.62 85 ARG A CA 1
ATOM 693 C C . ARG A 1 85 ? -17.960 -4.614 20.250 1.00 94.62 85 ARG A C 1
ATOM 695 O O . ARG A 1 85 ? -17.144 -4.539 19.336 1.00 94.62 85 ARG A O 1
ATOM 702 N N . LYS A 1 86 ? -17.688 -5.330 21.347 1.00 94.00 86 LYS A N 1
ATOM 703 C CA . LYS A 1 86 ? -16.386 -5.975 21.613 1.00 94.00 86 LYS A CA 1
ATOM 704 C C . LYS A 1 86 ? -15.870 -6.853 20.461 1.00 94.00 86 LYS A C 1
ATOM 706 O O . LYS A 1 86 ? -14.662 -6.902 20.216 1.00 94.00 86 LYS A O 1
ATOM 711 N N . ALA A 1 87 ? -16.761 -7.555 19.758 1.00 95.38 87 ALA A N 1
ATOM 712 C CA . ALA A 1 87 ? -16.386 -8.364 18.597 1.00 95.38 87 ALA A CA 1
ATOM 713 C C . ALA A 1 87 ? -15.846 -7.496 17.445 1.00 95.38 87 ALA A C 1
ATOM 715 O O . ALA A 1 87 ? -14.833 -7.834 16.836 1.00 95.38 87 ALA A O 1
ATOM 716 N N . GLU A 1 88 ? -16.482 -6.353 17.196 1.00 93.56 88 GLU A N 1
ATOM 717 C CA . GLU A 1 88 ? -16.079 -5.393 16.171 1.00 93.56 88 GLU A CA 1
ATOM 718 C C . GLU A 1 88 ? -14.761 -4.699 16.538 1.00 93.56 88 GLU A C 1
ATOM 720 O O . GLU A 1 88 ? -13.866 -4.600 15.697 1.00 93.56 88 GLU A O 1
ATOM 725 N N . LEU A 1 89 ? -14.591 -4.311 17.807 1.00 95.56 89 LEU A N 1
ATOM 726 C CA . LEU A 1 89 ? -13.335 -3.758 18.321 1.00 95.56 89 LEU A CA 1
ATOM 727 C C . LEU A 1 89 ? -12.169 -4.736 18.123 1.00 95.56 89 LEU A C 1
ATOM 729 O O . LEU A 1 89 ? -11.109 -4.361 17.622 1.00 95.56 89 LEU A O 1
ATOM 733 N N . THR A 1 90 ? -12.376 -6.009 18.473 1.00 95.38 90 THR A N 1
ATOM 734 C CA . THR A 1 90 ? -11.353 -7.055 18.316 1.00 95.38 90 THR A CA 1
ATOM 735 C C . THR A 1 90 ? -10.973 -7.237 16.845 1.00 95.38 90 THR A C 1
ATOM 737 O O . THR A 1 90 ? -9.788 -7.321 16.522 1.00 95.38 90 THR A O 1
ATOM 740 N N . ALA A 1 91 ? -11.962 -7.238 15.945 1.00 95.25 91 ALA A N 1
ATOM 741 C CA . ALA A 1 91 ? -11.723 -7.335 14.510 1.00 95.25 91 ALA A CA 1
ATOM 742 C C . ALA A 1 91 ? -10.930 -6.131 13.971 1.00 95.25 91 ALA A C 1
ATOM 744 O O . ALA A 1 91 ? -9.988 -6.324 13.204 1.00 95.25 91 ALA A O 1
ATOM 745 N N . CYS A 1 92 ? -11.251 -4.907 14.407 1.00 95.94 92 CYS A N 1
ATOM 746 C CA . CYS A 1 92 ? -10.527 -3.701 13.993 1.00 95.94 92 CYS A CA 1
ATOM 747 C C . CYS A 1 92 ? -9.066 -3.723 14.458 1.00 95.94 92 CYS A C 1
ATOM 749 O O . CYS A 1 92 ? -8.167 -3.464 13.660 1.00 95.94 92 CYS A O 1
ATOM 751 N N . LEU A 1 93 ? -8.809 -4.103 15.714 1.00 95.94 93 LEU A N 1
ATOM 752 C CA . LEU A 1 93 ? -7.447 -4.231 16.245 1.00 95.94 93 LEU A CA 1
ATOM 753 C C . LEU A 1 93 ? -6.640 -5.299 15.495 1.00 95.94 93 LEU A C 1
ATOM 755 O O . LEU A 1 93 ? -5.472 -5.087 15.170 1.00 95.94 93 LEU A O 1
ATOM 759 N N . GLN A 1 94 ? -7.261 -6.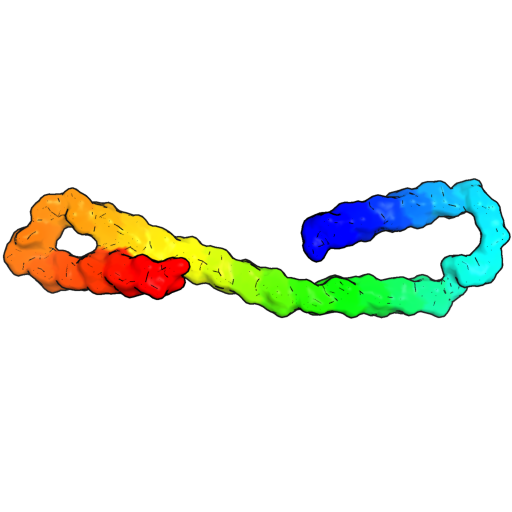435 15.171 1.00 96.38 94 GLN A N 1
ATOM 760 C CA . GLN A 1 94 ? -6.601 -7.495 14.412 1.00 96.38 94 GLN A CA 1
ATOM 761 C C . GLN A 1 94 ? -6.319 -7.079 12.961 1.00 96.38 94 GLN A C 1
ATOM 763 O O . GLN A 1 94 ? -5.242 -7.380 12.440 1.00 96.38 94 GLN A O 1
ATOM 768 N N . GLN A 1 95 ? -7.246 -6.360 12.322 1.00 94.44 95 GLN A N 1
ATOM 769 C CA . GLN A 1 95 ? -7.044 -5.783 10.993 1.00 94.44 95 GLN A CA 1
ATOM 770 C C . GLN A 1 95 ? -5.898 -4.761 11.006 1.00 94.44 95 GLN A C 1
ATOM 772 O O . GLN A 1 95 ? -5.016 -4.838 10.151 1.00 94.44 95 GLN A O 1
ATOM 777 N N . GLN A 1 96 ? -5.850 -3.874 12.005 1.00 96.38 96 GLN A N 1
ATOM 778 C CA . GLN A 1 96 ? -4.769 -2.901 12.178 1.00 96.38 96 GLN A CA 1
ATOM 779 C C . GLN A 1 96 ? -3.407 -3.592 12.362 1.00 96.38 96 GLN A C 1
ATOM 781 O O . GLN A 1 96 ? -2.441 -3.237 11.691 1.00 96.38 96 GLN A O 1
ATOM 786 N N . ALA A 1 97 ? -3.322 -4.597 13.241 1.00 96.12 97 ALA A N 1
ATOM 787 C CA . ALA A 1 97 ? -2.079 -5.319 13.519 1.00 96.12 97 ALA A CA 1
ATOM 788 C C . ALA A 1 97 ? -1.573 -6.107 12.301 1.00 96.12 97 ALA A C 1
ATOM 790 O O . ALA A 1 97 ? -0.376 -6.097 12.008 1.00 96.12 97 ALA A O 1
ATOM 791 N N . SER A 1 98 ? -2.486 -6.754 11.573 1.00 93.56 98 SER A N 1
ATOM 792 C CA . SER A 1 98 ? -2.153 -7.500 10.355 1.00 93.56 98 SER A CA 1
ATOM 793 C C . SER A 1 98 ? -1.667 -6.563 9.251 1.00 93.56 98 SER A C 1
ATOM 795 O O . SER A 1 98 ? -0.648 -6.843 8.627 1.00 93.56 98 SER A O 1
ATOM 797 N N . ALA A 1 99 ? -2.344 -5.426 9.051 1.00 94.75 99 ALA A N 1
ATOM 798 C CA . ALA A 1 99 ? -1.940 -4.432 8.061 1.00 94.75 99 ALA A CA 1
ATOM 799 C C . ALA A 1 99 ? -0.576 -3.804 8.394 1.00 94.75 99 ALA A C 1
ATOM 801 O O . ALA A 1 99 ? 0.270 -3.705 7.513 1.00 94.75 99 ALA A O 1
ATOM 802 N N . LYS A 1 100 ? -0.319 -3.463 9.669 1.00 94.31 100 LYS A N 1
ATOM 803 C CA . LYS A 1 100 ? 0.983 -2.932 10.123 1.00 94.31 100 LYS A CA 1
ATOM 804 C C . LYS A 1 100 ? 2.129 -3.930 10.005 1.00 94.31 100 LYS A C 1
ATOM 806 O O . LYS A 1 100 ? 3.261 -3.507 9.845 1.00 94.31 100 LYS A O 1
ATOM 811 N N . SER A 1 101 ? 1.848 -5.225 10.128 1.00 94.75 101 SER A N 1
ATOM 812 C CA . SER A 1 101 ? 2.871 -6.274 10.015 1.00 94.75 101 SER A CA 1
ATOM 813 C C . SER A 1 101 ? 3.174 -6.651 8.561 1.00 94.75 101 SER A C 1
ATOM 815 O O . SER A 1 101 ? 4.203 -7.265 8.301 1.00 94.75 101 SER A O 1
ATOM 817 N N . GLY A 1 102 ? 2.251 -6.357 7.636 1.00 87.75 102 GLY A N 1
ATOM 8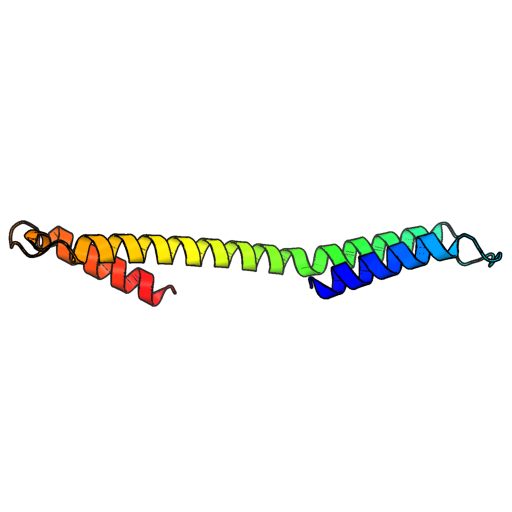18 C CA . GLY A 1 102 ? 2.417 -6.592 6.199 1.00 87.75 102 GLY A CA 1
ATOM 819 C C . GLY A 1 102 ? 3.047 -5.423 5.434 1.00 87.75 102 GLY A C 1
ATOM 820 O O . GLY A 1 102 ? 3.473 -5.624 4.299 1.00 87.75 102 GLY A O 1
ATOM 821 N N . LEU A 1 103 ? 3.055 -4.225 6.029 1.00 85.06 103 LEU A N 1
ATOM 822 C CA . LEU A 1 103 ? 3.787 -3.039 5.563 1.00 85.06 103 LEU A CA 1
ATOM 823 C C . LEU A 1 103 ? 5.260 -3.123 5.975 1.00 85.06 103 LEU A C 1
ATOM 825 O O . LEU A 1 103 ? 6.102 -2.714 5.147 1.00 85.06 103 LEU A O 1
#

Organism: NCBI:txid408170

pLDDT: mean 80.43, std 16.0, range [45.09, 97.19]

Sequence (103 aa):
DLEDYQQWLSDVQKQENQTDEAPKENANSAQARKDQKRREAELRAQPQPLRKEIARLEKEMEKLNAQLAQAEEKLGDSELYDQSRKAELTACLQQQASAKSGL

Foldseek 3Di:
DVVVVVVVVVVVVVVVVPPPDDDDPPCPDPVNVVVVVVVVVVVVVVCVVVVVVVVVVVVQLVVLVVLLVVLVVLVPDPCCPDPVNVVVVVVSVVSNVVSVVSD

Secondary structure (DSSP, 8-state):
-HHHHHHHHHHHHHHHHGGGS---TTTT-HHHHHHHHHHHHHHHHTTHHHHHHHHHHHHHHHHHHHHHHHHHHHHT-GGGGSGGGHHHHHHHHHHHHHHH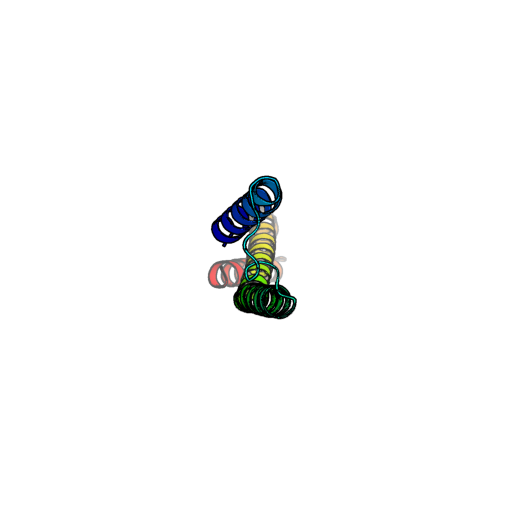HH-

Solvent-accessible surface area (backbone atoms only — not comparable to full-atom values): 5835 Å² total; per-residue (Å²): 107,72,65,56,51,52,50,47,51,51,51,51,54,49,55,67,66,51,74,81,67,82,93,60,94,72,78,78,35,74,64,55,57,50,54,48,53,48,51,53,51,51,62,58,51,68,51,46,64,56,52,52,48,49,58,48,50,54,51,49,49,52,51,32,50,51,48,27,52,54,22,53,57,53,70,67,40,76,71,41,74,37,80,92,31,44,68,58,42,52,50,32,52,51,45,30,52,52,25,64,73,73,103

Radius of gyration: 27.28 Å; Cα contacts (8 Å, |Δi|>4): 35; chains: 1; bounding box: 52×23×72 Å

Mean predicted aligned error: 12.07 Å